Protein AF-A0A9D8NJ03-F1 (afdb_monomer)

Radius of gyration: 24.75 Å; Cα contacts (8 Å, |Δi|>4): 66; chains: 1; bounding box: 62×40×81 Å

Foldseek 3Di:
DDPPPDPPPVVNVLVVQLVVQLQVQLVVQLQLVQFDQDPVGTDRHDDPVSNVSSNVRSVLSNVVSVVVVVLVVPPPDDDPVSVVVCCVVVVVSVVVVVCCVVVSVVVPDDPPCVVVVVVVVVVVVVVVVVVVVVVVVVVVVVVVVVVDPPPPDDPPPPPPDD

pLDDT: mean 73.71, std 10.53, range [41.56, 91.5]

Mean predicted aligned error: 13.21 Å

Nearest PDB structures (foldseek):
  8x5f-assembly1_A  TM=3.398E-01  e=4.169E+00  Homo sapiens

Secondary structure (DSSP, 8-state):
---------HHHHHHHHHHHHHHHHHHHHHHHHHEEEETTEEEE---HHHHHHHHHHHHHHHHHHHHHHHHHHTTTS--THHHHHHHHHHHHHHHHHHHHHHHHHHHH--TTHHHHHHHHHHHHHHHHHHHHHHHHHHHHHHHHHHH------PPP------

Sequence (162 aa):
MKQPIEPVSARVFIRFATGATMLGFGVFALVVEAIQQTPTGAAFNWTRKSLAAFLAGAALGWAYWLVIGRMVASDAGDEPSRRRRFLTLSLPLVAVALGVYLVFPFKLTAGEKLRDIIVGLILATLALGVVGFAMWRVIKFLNEDNENPNPPPSAPSTRDDP

Structure (mmCIF, N/CA/C/O backbone):
data_AF-A0A9D8NJ03-F1
#
_entry.id   AF-A0A9D8NJ03-F1
#
loop_
_atom_site.group_PDB
_atom_site.id
_atom_site.type_symbol
_atom_site.label_atom_id
_atom_site.label_alt_id
_atom_site.label_comp_id
_atom_site.label_asym_id
_atom_site.label_entity_id
_atom_site.label_seq_id
_atom_site.pdbx_PDB_ins_code
_atom_site.Cartn_x
_atom_site.Cartn_y
_atom_site.Cartn_z
_atom_site.occupancy
_atom_site.B_iso_or_equiv
_atom_site.auth_seq_id
_atom_site.auth_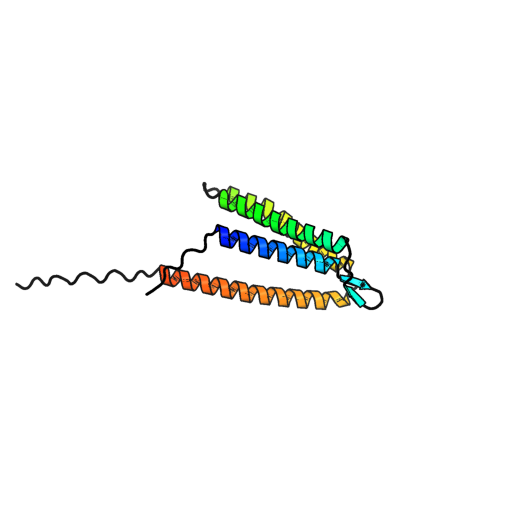comp_id
_atom_site.auth_asym_id
_atom_site.auth_atom_id
_atom_site.pdbx_PDB_model_num
ATOM 1 N N . MET A 1 1 ? 3.002 -17.877 -36.170 1.00 45.16 1 MET A N 1
ATOM 2 C CA . MET A 1 1 ? 2.840 -16.407 -36.178 1.00 45.16 1 MET A CA 1
ATOM 3 C C . MET A 1 1 ? 2.825 -15.921 -34.735 1.00 45.16 1 MET A C 1
ATOM 5 O O . MET A 1 1 ? 1.816 -16.073 -34.063 1.00 45.16 1 MET A O 1
ATOM 9 N N . LYS A 1 2 ? 3.971 -15.451 -34.226 1.00 41.56 2 LYS A N 1
ATOM 10 C CA . LYS A 1 2 ? 4.101 -14.856 -32.885 1.00 41.56 2 LYS A CA 1
ATOM 11 C C . LYS A 1 2 ? 3.577 -13.425 -33.019 1.00 41.56 2 LYS A C 1
ATOM 13 O O . LYS A 1 2 ? 4.190 -12.639 -33.736 1.00 41.56 2 LYS A O 1
ATOM 18 N N . GLN A 1 3 ? 2.410 -13.115 -32.455 1.00 45.12 3 GLN A N 1
ATOM 19 C CA . GLN A 1 3 ? 1.963 -11.724 -32.429 1.00 45.12 3 GLN A CA 1
ATOM 20 C C . GLN A 1 3 ? 2.953 -10.933 -31.563 1.00 45.12 3 GLN A C 1
ATOM 22 O O . GLN A 1 3 ? 3.276 -11.399 -30.466 1.00 45.12 3 GLN A O 1
ATOM 27 N N . PRO A 1 4 ? 3.486 -9.796 -32.044 1.00 49.50 4 PRO A N 1
ATOM 28 C CA . PRO A 1 4 ? 4.289 -8.926 -31.206 1.00 49.50 4 PRO A CA 1
ATOM 29 C C . PRO A 1 4 ? 3.387 -8.464 -30.064 1.00 49.50 4 PRO A C 1
ATOM 31 O O . PRO A 1 4 ? 2.365 -7.822 -30.294 1.00 49.50 4 PRO A O 1
ATOM 34 N N . ILE A 1 5 ? 3.724 -8.863 -28.839 1.00 59.56 5 ILE A N 1
ATOM 35 C CA . ILE A 1 5 ? 3.075 -8.341 -27.642 1.00 59.56 5 ILE A CA 1
ATOM 36 C C . ILE A 1 5 ? 3.436 -6.858 -27.630 1.00 59.56 5 ILE A C 1
ATOM 38 O O . ILE A 1 5 ? 4.571 -6.503 -27.314 1.00 59.56 5 ILE A O 1
ATOM 42 N N . GLU A 1 6 ? 2.509 -6.000 -28.063 1.00 56.62 6 GLU A N 1
ATOM 43 C CA . GLU A 1 6 ? 2.657 -4.559 -27.894 1.00 56.62 6 GLU A CA 1
ATOM 44 C C . GLU A 1 6 ? 2.946 -4.325 -26.408 1.00 56.62 6 GLU A C 1
ATOM 46 O O . GLU A 1 6 ? 2.177 -4.807 -25.565 1.00 56.62 6 GLU A O 1
ATOM 51 N N . PRO A 1 7 ? 4.054 -3.653 -26.047 1.00 64.88 7 PRO A N 1
ATOM 52 C CA . PRO A 1 7 ? 4.303 -3.339 -24.655 1.00 64.88 7 PRO A CA 1
ATOM 53 C C . PRO A 1 7 ? 3.106 -2.518 -24.193 1.00 64.88 7 PRO A C 1
ATOM 55 O O . PRO A 1 7 ? 2.895 -1.408 -24.689 1.00 64.88 7 PRO A O 1
ATOM 58 N N . VAL A 1 8 ? 2.292 -3.077 -23.287 1.00 64.25 8 VAL A N 1
ATOM 59 C CA . VAL A 1 8 ? 1.201 -2.335 -22.653 1.00 64.25 8 VAL A CA 1
ATOM 60 C C . VAL A 1 8 ? 1.811 -1.020 -22.214 1.00 64.25 8 VAL A C 1
ATOM 62 O O . VAL A 1 8 ? 2.738 -1.010 -21.402 1.00 64.25 8 VAL A O 1
ATOM 65 N N . SER A 1 9 ? 1.350 0.074 -22.827 1.00 75.50 9 SER A N 1
ATOM 66 C CA . SER A 1 9 ? 1.926 1.396 -22.612 1.00 75.50 9 SER A CA 1
ATOM 67 C C . SER A 1 9 ? 2.075 1.598 -21.111 1.00 75.50 9 SER A C 1
ATOM 69 O O . SER A 1 9 ? 1.096 1.467 -20.374 1.00 75.50 9 SER A O 1
ATOM 71 N N . ALA A 1 10 ? 3.294 1.882 -20.640 1.00 72.31 10 ALA A N 1
ATOM 72 C CA . ALA A 1 10 ? 3.590 2.006 -19.211 1.00 72.31 10 ALA A CA 1
ATOM 73 C C . ALA A 1 10 ? 2.602 2.953 -18.500 1.00 72.31 10 ALA A C 1
ATOM 75 O O . ALA A 1 10 ? 2.267 2.773 -17.333 1.00 72.31 10 ALA A O 1
ATOM 76 N N . ARG A 1 11 ? 2.044 3.922 -19.239 1.00 74.75 11 ARG A N 1
ATOM 77 C CA . ARG A 1 11 ? 0.992 4.830 -18.767 1.00 74.75 11 ARG A CA 1
ATOM 78 C C . ARG A 1 11 ? -0.333 4.123 -18.473 1.00 74.75 11 ARG A C 1
ATOM 80 O O . ARG A 1 11 ? -0.994 4.486 -17.507 1.00 74.75 11 ARG A O 1
ATOM 87 N N . VAL A 1 12 ? -0.740 3.154 -19.291 1.00 80.12 12 VAL A N 1
ATOM 88 C CA . VAL A 1 12 ? -1.958 2.350 -19.086 1.00 80.12 12 VAL A CA 1
ATOM 89 C C . VAL A 1 12 ? -1.804 1.486 -17.840 1.00 80.12 12 VAL A C 1
ATOM 91 O O . VAL A 1 12 ? -2.686 1.507 -16.983 1.00 80.12 12 VAL A O 1
A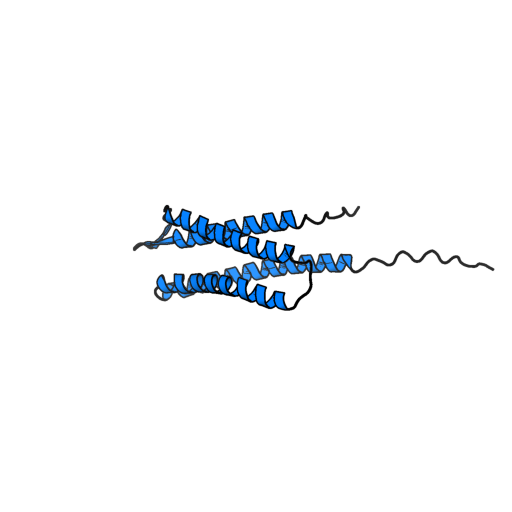TOM 94 N N . PHE A 1 13 ? -0.656 0.818 -17.688 1.00 79.88 13 PHE A N 1
ATOM 95 C CA . PHE A 1 13 ? -0.354 0.041 -16.486 1.00 79.88 13 PHE A CA 1
ATOM 96 C C . PHE A 1 13 ? -0.367 0.915 -15.226 1.00 79.88 13 PHE A C 1
ATOM 98 O O . PHE A 1 13 ? -1.069 0.597 -14.271 1.00 79.88 13 PHE A O 1
ATOM 105 N N . ILE A 1 14 ? 0.327 2.060 -15.243 1.00 80.88 14 ILE A N 1
ATOM 106 C CA . ILE A 1 14 ? 0.365 2.986 -14.101 1.00 80.88 14 ILE A CA 1
ATOM 107 C C . ILE A 1 14 ? -1.036 3.497 -13.760 1.00 80.88 14 ILE A C 1
ATOM 109 O O . ILE A 1 14 ? -1.388 3.538 -12.586 1.00 80.88 14 ILE A O 1
ATOM 113 N N . ARG A 1 15 ? -1.864 3.856 -14.749 1.00 81.19 15 ARG A N 1
ATOM 114 C CA . ARG A 1 15 ? -3.249 4.296 -14.504 1.00 81.19 15 ARG A CA 1
ATOM 115 C C . ARG A 1 15 ? -4.091 3.200 -13.864 1.00 81.19 15 ARG A C 1
ATOM 117 O O . ARG A 1 15 ? -4.807 3.478 -12.906 1.00 81.19 15 ARG A O 1
ATOM 124 N N . PHE A 1 16 ? -3.984 1.973 -14.367 1.00 82.75 16 PHE A N 1
ATOM 125 C CA . PHE A 1 16 ? -4.724 0.840 -13.824 1.00 82.75 16 PHE A CA 1
ATOM 126 C C . PHE A 1 16 ? -4.275 0.514 -12.396 1.00 82.75 16 PHE A C 1
ATOM 128 O O . PHE A 1 16 ? -5.102 0.415 -11.493 1.00 82.75 16 PHE A O 1
ATOM 135 N N . ALA A 1 17 ? -2.963 0.446 -12.170 1.00 81.06 17 ALA A N 1
ATOM 136 C CA . ALA A 1 17 ? -2.381 0.208 -10.857 1.00 81.06 17 ALA A CA 1
ATOM 137 C C . ALA A 1 17 ? -2.734 1.331 -9.867 1.00 81.06 17 ALA A C 1
ATOM 139 O O . ALA A 1 17 ? -3.085 1.051 -8.721 1.00 81.06 17 ALA A O 1
ATOM 140 N N . THR A 1 18 ? -2.735 2.589 -10.320 1.00 84.50 18 THR A N 1
ATOM 141 C CA . THR A 1 18 ? -3.161 3.747 -9.523 1.00 84.50 18 THR A CA 1
ATOM 142 C C . THR A 1 18 ? -4.625 3.622 -9.124 1.00 84.50 18 THR A C 1
ATOM 144 O O . THR A 1 18 ? -4.937 3.708 -7.939 1.00 84.50 18 THR A O 1
ATOM 147 N N . GLY A 1 19 ? -5.514 3.350 -10.085 1.00 84.69 19 GLY A N 1
ATOM 148 C CA . GLY A 1 19 ? -6.942 3.169 -9.827 1.00 84.69 19 GLY A CA 1
ATOM 149 C C . GLY A 1 19 ? -7.217 2.027 -8.849 1.00 84.69 19 GLY A C 1
ATOM 150 O O . GLY A 1 19 ? -7.916 2.223 -7.858 1.00 84.69 19 GLY A O 1
ATOM 151 N N . ALA A 1 20 ? -6.602 0.862 -9.071 1.00 83.94 20 ALA A N 1
ATOM 152 C CA . ALA A 1 20 ? -6.731 -0.292 -8.184 1.00 83.94 20 ALA A CA 1
ATOM 153 C C . ALA A 1 20 ? -6.215 0.005 -6.767 1.00 83.94 20 ALA A C 1
ATOM 155 O O . ALA A 1 20 ? -6.856 -0.363 -5.786 1.00 83.94 20 ALA A O 1
ATOM 156 N N . THR A 1 21 ? -5.094 0.725 -6.647 1.00 82.75 21 THR A N 1
ATOM 157 C CA . THR A 1 21 ? -4.516 1.099 -5.348 1.00 82.75 21 THR A CA 1
ATOM 158 C C . THR A 1 21 ? -5.411 2.092 -4.610 1.00 82.75 21 THR A C 1
ATOM 160 O O . THR A 1 21 ? -5.709 1.883 -3.439 1.00 82.75 21 THR A O 1
ATOM 163 N N . MET A 1 22 ? -5.888 3.146 -5.280 1.00 85.69 22 MET A N 1
ATOM 164 C CA . MET A 1 22 ? -6.829 4.105 -4.687 1.00 85.69 22 MET A CA 1
ATOM 165 C C . MET A 1 22 ? -8.083 3.409 -4.170 1.00 85.69 22 MET A C 1
ATOM 167 O O . MET A 1 22 ? -8.524 3.678 -3.055 1.00 85.69 22 MET A O 1
ATOM 171 N N . LEU A 1 23 ? -8.642 2.505 -4.974 1.00 86.12 23 LEU A N 1
ATOM 172 C CA . LEU A 1 23 ? -9.854 1.779 -4.625 1.00 86.12 23 LEU A CA 1
ATOM 173 C C . LEU A 1 23 ? -9.592 0.821 -3.457 1.00 86.12 23 LEU A C 1
ATOM 175 O O . LEU A 1 23 ? -10.369 0.806 -2.508 1.00 86.12 23 LEU A O 1
ATOM 179 N N . GLY A 1 24 ? -8.461 0.110 -3.463 1.00 83.31 24 GLY A N 1
ATOM 180 C CA . GLY A 1 24 ? -8.038 -0.756 -2.362 1.00 83.31 24 GLY A CA 1
ATOM 181 C C . GLY A 1 24 ? -7.871 -0.001 -1.041 1.00 83.31 24 GLY A C 1
ATOM 182 O O . GLY A 1 24 ? -8.468 -0.386 -0.037 1.00 83.31 24 GLY A O 1
ATOM 183 N N . PHE A 1 25 ? -7.127 1.110 -1.039 1.00 81.44 25 PHE A N 1
ATOM 184 C CA . PHE A 1 25 ? -6.950 1.940 0.159 1.00 81.44 25 PHE A CA 1
ATOM 185 C C . PHE A 1 25 ? -8.256 2.597 0.616 1.00 81.44 25 PHE A C 1
ATOM 187 O O . PHE A 1 25 ? -8.513 2.671 1.817 1.00 81.44 25 PHE A O 1
ATOM 194 N N . GLY A 1 26 ? -9.090 3.054 -0.321 1.00 83.75 26 GLY A N 1
ATOM 195 C CA . GLY A 1 26 ? -10.394 3.630 -0.014 1.00 83.75 26 GLY A CA 1
ATOM 196 C C . GLY A 1 26 ? -11.320 2.614 0.648 1.00 83.75 26 GLY A C 1
ATOM 197 O O . GLY A 1 26 ? -11.846 2.875 1.727 1.00 83.75 26 GLY A O 1
ATOM 198 N N . VAL A 1 27 ? -11.489 1.433 0.044 1.00 83.06 27 VAL A N 1
ATOM 199 C CA . VAL A 1 27 ? -12.326 0.358 0.604 1.00 83.06 27 VAL A CA 1
ATOM 200 C C . VAL A 1 27 ? -11.790 -0.094 1.958 1.00 83.06 27 VAL A C 1
ATOM 202 O O . VAL A 1 27 ? -12.572 -0.263 2.887 1.00 83.06 27 VAL A O 1
ATOM 205 N N . PHE A 1 28 ? -10.473 -0.230 2.109 1.00 82.38 28 PHE A N 1
ATOM 206 C CA . PHE A 1 28 ? -9.872 -0.582 3.391 1.00 82.38 28 PHE A CA 1
ATOM 207 C C . PHE A 1 28 ? -10.201 0.445 4.484 1.00 82.38 28 PHE A C 1
ATOM 209 O O . PHE A 1 28 ? -10.718 0.075 5.536 1.00 82.38 28 PHE A O 1
ATOM 216 N N . ALA A 1 29 ? -9.972 1.736 4.223 1.00 79.81 29 ALA A N 1
ATOM 217 C CA . ALA A 1 29 ? -10.282 2.804 5.174 1.00 79.81 29 ALA A CA 1
ATOM 218 C C . ALA A 1 29 ? -11.782 2.874 5.499 1.00 79.81 29 ALA A C 1
ATOM 220 O O . ALA A 1 29 ? -12.161 3.092 6.650 1.00 79.81 29 ALA A O 1
ATOM 221 N N . LEU A 1 30 ? -12.635 2.633 4.500 1.00 83.06 30 LEU A N 1
ATOM 222 C CA . LEU A 1 30 ? -14.077 2.533 4.686 1.00 83.06 30 LEU A CA 1
ATOM 223 C C . LEU A 1 30 ? -14.429 1.406 5.649 1.00 83.06 30 LEU A C 1
ATOM 225 O O . LEU A 1 30 ? -15.179 1.634 6.591 1.00 83.06 30 LEU A O 1
ATOM 229 N N . VAL A 1 31 ? -13.911 0.200 5.406 1.00 79.75 31 VAL A N 1
ATOM 230 C CA . VAL A 1 31 ? -14.211 -0.990 6.212 1.00 79.75 31 VAL A CA 1
ATOM 231 C C . VAL A 1 31 ? -13.753 -0.790 7.652 1.00 79.75 31 VAL A C 1
ATOM 233 O O . VAL A 1 31 ? -14.509 -1.094 8.570 1.00 79.75 31 VAL A O 1
ATOM 236 N N . VAL A 1 32 ? -12.564 -0.220 7.857 1.00 79.94 32 VAL A N 1
ATOM 237 C CA . VAL A 1 32 ? -12.038 0.078 9.197 1.00 79.94 32 VAL A CA 1
ATOM 238 C C . VAL A 1 32 ? -12.954 1.034 9.966 1.00 79.94 32 VAL A C 1
ATOM 240 O O . VAL A 1 32 ? -13.230 0.790 11.136 1.00 79.94 32 VAL A O 1
ATOM 243 N N . GLU A 1 33 ? -13.460 2.087 9.322 1.00 80.88 33 GLU A N 1
ATOM 244 C CA . GLU A 1 33 ? -14.349 3.064 9.968 1.00 80.88 33 GLU A CA 1
ATOM 245 C C . GLU A 1 33 ? -15.794 2.554 10.117 1.00 80.88 33 GLU A C 1
ATOM 247 O O . GLU A 1 33 ? -16.510 2.914 11.053 1.00 80.88 33 GLU A O 1
ATOM 252 N N . ALA A 1 34 ? -16.261 1.738 9.171 1.00 80.94 34 ALA A N 1
ATOM 253 C CA . ALA A 1 34 ? -17.621 1.211 9.160 1.00 80.94 34 ALA A CA 1
ATOM 254 C C . ALA A 1 34 ? -17.823 0.075 10.172 1.00 80.94 34 ALA A C 1
ATOM 256 O O . ALA A 1 34 ? -18.952 -0.140 10.620 1.00 80.94 34 ALA A O 1
ATOM 257 N N . ILE A 1 35 ? -16.756 -0.637 10.550 1.00 80.94 35 ILE A N 1
ATOM 258 C CA . ILE A 1 35 ? -16.795 -1.633 11.622 1.00 80.94 35 ILE A CA 1
ATOM 259 C C . ILE A 1 35 ? -16.769 -0.904 12.966 1.00 80.94 35 ILE A C 1
ATOM 261 O O . ILE A 1 35 ? -15.720 -0.503 13.466 1.00 80.94 35 ILE A O 1
ATOM 265 N N . GLN A 1 36 ? -17.942 -0.768 13.581 1.00 77.88 36 GLN A N 1
ATOM 266 C CA . GLN A 1 36 ? -18.069 -0.250 14.940 1.00 77.88 36 GLN A CA 1
ATOM 267 C C . GLN A 1 36 ? -18.387 -1.390 15.905 1.00 77.88 36 GLN A C 1
ATOM 269 O O . GLN A 1 36 ? -19.173 -2.295 15.607 1.00 77.88 36 GLN A O 1
ATOM 274 N N . GLN A 1 37 ? -17.758 -1.356 17.080 1.00 68.50 37 GLN A N 1
ATOM 275 C CA . GLN A 1 37 ? -18.074 -2.299 18.145 1.00 68.50 37 GLN A CA 1
ATOM 276 C C . GLN A 1 37 ? -19.359 -1.858 18.840 1.00 68.50 37 GLN A C 1
ATOM 278 O O . GLN A 1 37 ? -19.438 -0.764 19.395 1.00 68.50 37 GLN A O 1
ATOM 283 N N . THR A 1 38 ? -20.365 -2.722 18.802 1.00 75.69 38 THR A N 1
ATOM 284 C CA . THR A 1 38 ? -21.613 -2.577 19.553 1.00 75.69 38 THR A CA 1
ATOM 285 C C . THR A 1 38 ? -21.638 -3.590 20.703 1.00 75.69 38 THR A C 1
ATOM 287 O O . T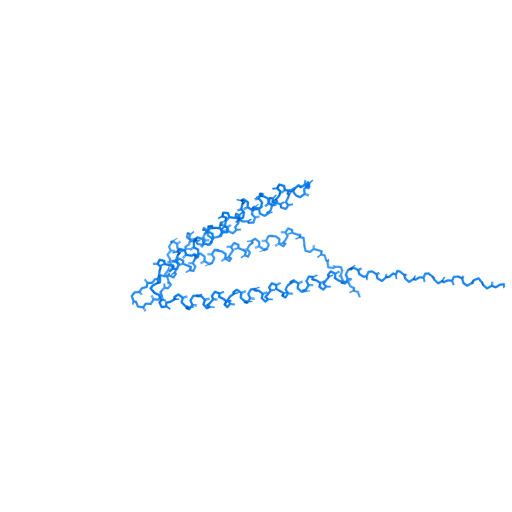HR A 1 38 ? -20.939 -4.604 20.627 1.00 75.69 38 THR A O 1
ATOM 290 N N . PRO A 1 39 ? -22.443 -3.371 21.760 1.00 75.12 39 PRO A N 1
ATOM 291 C CA . PRO A 1 39 ? -22.558 -4.309 22.883 1.00 75.12 39 PRO A CA 1
ATOM 292 C C . PRO A 1 39 ? -22.942 -5.739 22.467 1.00 75.12 39 PRO A C 1
ATOM 294 O O . PRO A 1 39 ? -22.626 -6.693 23.167 1.00 75.12 39 PRO A O 1
ATOM 297 N N . THR A 1 40 ? -23.597 -5.891 21.313 1.00 77.56 40 THR A N 1
ATOM 298 C CA . THR A 1 40 ? -24.051 -7.170 20.750 1.00 77.56 40 THR A CA 1
ATOM 299 C C . THR A 1 40 ? -23.109 -7.754 19.689 1.00 77.56 40 THR A C 1
ATOM 301 O O . THR A 1 40 ? -23.400 -8.818 19.153 1.00 77.56 40 THR A O 1
ATOM 304 N N . GLY A 1 41 ? -21.995 -7.088 19.352 1.00 77.38 41 GLY A N 1
ATOM 305 C CA . GLY A 1 41 ? -21.038 -7.558 18.340 1.00 77.38 41 GLY A CA 1
ATOM 306 C C . GLY A 1 41 ? -20.500 -6.461 17.417 1.00 77.38 41 GLY A C 1
ATOM 307 O O . GLY A 1 41 ? -20.662 -5.269 17.667 1.00 77.38 41 GLY A O 1
ATOM 308 N N . ALA A 1 42 ? -19.829 -6.852 16.331 1.00 72.81 42 ALA A N 1
ATOM 309 C CA . ALA A 1 42 ? -19.416 -5.911 15.290 1.00 72.81 42 ALA A CA 1
ATOM 310 C C . ALA A 1 42 ? -20.605 -5.633 14.362 1.00 72.81 42 ALA A C 1
ATOM 312 O O . ALA A 1 42 ? -21.127 -6.560 13.745 1.00 72.81 42 ALA A O 1
ATOM 313 N N . ALA A 1 43 ? -21.030 -4.374 14.266 1.00 79.44 43 ALA A N 1
ATOM 314 C CA . ALA A 1 43 ? -22.077 -3.959 13.340 1.00 79.44 43 ALA A CA 1
ATOM 315 C C . ALA A 1 43 ? -21.476 -3.047 12.270 1.00 79.44 43 ALA A C 1
ATOM 317 O O . ALA A 1 43 ? -20.673 -2.161 12.570 1.00 79.44 43 ALA A O 1
ATOM 318 N N . PHE A 1 44 ? -21.871 -3.272 11.019 1.00 80.25 44 PHE A N 1
ATOM 319 C CA . PHE A 1 44 ? -21.465 -2.423 9.910 1.00 80.25 44 PHE A CA 1
ATOM 320 C C . PHE A 1 44 ? -22.407 -1.225 9.842 1.00 80.25 44 PHE A C 1
ATOM 322 O O . PHE A 1 44 ? -23.581 -1.377 9.504 1.00 80.25 44 PHE A O 1
ATOM 329 N N . ASN A 1 45 ? -21.913 -0.042 10.201 1.00 82.75 45 ASN A N 1
ATOM 330 C CA . ASN A 1 45 ? -22.735 1.160 10.244 1.00 82.75 45 ASN A CA 1
ATOM 331 C C . ASN A 1 45 ? -22.246 2.168 9.206 1.00 82.75 45 ASN A C 1
ATOM 333 O O . ASN A 1 45 ? -21.200 2.801 9.365 1.00 82.75 45 ASN A O 1
ATOM 337 N N . TRP A 1 46 ? -23.003 2.302 8.116 1.00 81.81 46 TRP A N 1
ATOM 338 C CA . TRP A 1 46 ? -22.652 3.221 7.043 1.00 81.81 46 TRP A CA 1
ATOM 339 C C . TRP A 1 46 ? -22.943 4.655 7.472 1.00 81.81 46 TRP A C 1
ATOM 341 O O . TRP A 1 46 ? -24.082 5.120 7.456 1.00 81.81 46 TRP A O 1
ATOM 351 N N . THR A 1 47 ? -21.899 5.379 7.858 1.00 87.69 47 THR A N 1
ATOM 352 C CA . THR A 1 47 ? -22.019 6.775 8.280 1.00 87.69 47 THR A CA 1
ATOM 353 C C . THR A 1 47 ? -21.336 7.705 7.284 1.00 87.69 47 THR A C 1
ATOM 355 O O . THR A 1 47 ? -20.491 7.301 6.486 1.00 87.69 47 THR A O 1
ATOM 358 N N . ARG A 1 48 ? -21.658 9.006 7.350 1.00 88.75 48 ARG A N 1
ATOM 359 C CA . ARG A 1 48 ? -20.947 10.037 6.566 1.00 88.75 48 ARG A CA 1
ATOM 360 C C . ARG A 1 48 ? -19.434 10.031 6.842 1.00 88.75 48 ARG A C 1
ATOM 362 O O . ARG A 1 48 ? -18.658 10.417 5.974 1.00 88.75 48 ARG A O 1
ATOM 369 N N . LYS A 1 49 ? -19.020 9.550 8.021 1.00 78.69 49 LYS A N 1
ATOM 370 C CA . LYS A 1 49 ? -17.613 9.356 8.393 1.00 78.69 49 LYS A CA 1
ATOM 371 C C . LYS A 1 49 ? -16.948 8.239 7.589 1.00 78.69 49 LYS A C 1
ATOM 373 O O . LYS A 1 49 ? -15.846 8.451 7.106 1.00 78.69 49 LYS A O 1
ATOM 378 N N . SER A 1 50 ? -17.635 7.121 7.345 1.00 81.81 50 SER A N 1
ATOM 379 C CA . SER A 1 50 ? -17.133 6.024 6.501 1.00 81.81 50 SER A CA 1
ATOM 380 C C . SER A 1 50 ? -16.858 6.489 5.067 1.00 81.81 50 SER A C 1
ATOM 382 O O . SER A 1 50 ? -15.851 6.110 4.471 1.00 81.81 50 SER A O 1
ATOM 384 N N . LEU A 1 51 ? -17.705 7.378 4.531 1.00 88.00 51 LEU A N 1
ATOM 385 C CA . LEU A 1 51 ? -17.470 8.003 3.226 1.00 88.00 51 LEU A CA 1
ATOM 386 C C . LEU A 1 51 ? -16.259 8.950 3.249 1.00 88.00 51 LEU A C 1
ATOM 388 O O . LEU A 1 51 ? -15.448 8.933 2.326 1.00 88.00 51 LEU A O 1
ATOM 392 N N . ALA A 1 52 ? -16.098 9.750 4.306 1.00 85.31 52 ALA A N 1
ATOM 393 C CA . ALA A 1 52 ? -14.914 10.594 4.467 1.00 85.31 52 ALA A CA 1
ATOM 394 C C . ALA A 1 52 ? -13.626 9.757 4.603 1.00 85.31 52 ALA A C 1
ATOM 396 O O . ALA A 1 52 ? -12.613 10.094 3.993 1.00 85.31 52 ALA A O 1
ATOM 397 N N . ALA A 1 53 ? -13.678 8.638 5.331 1.00 80.12 53 ALA A N 1
ATOM 398 C CA . ALA A 1 53 ? -12.572 7.694 5.473 1.00 80.12 53 ALA A CA 1
ATOM 399 C C . ALA A 1 53 ? -12.206 7.040 4.133 1.00 80.12 53 ALA A C 1
ATOM 401 O O . ALA A 1 53 ? -11.029 6.982 3.784 1.00 80.12 53 ALA A O 1
ATOM 402 N N . PHE A 1 54 ? -13.202 6.637 3.338 1.00 85.81 54 PHE A N 1
ATOM 403 C CA . PHE A 1 54 ? -12.990 6.147 1.975 1.00 85.81 54 PHE A CA 1
ATOM 404 C C . PHE A 1 54 ? -12.242 7.159 1.110 1.00 85.81 54 PHE A C 1
ATOM 406 O O . PHE A 1 54 ? -11.237 6.825 0.483 1.00 85.81 54 PHE A O 1
ATOM 413 N N . LEU A 1 55 ? -12.711 8.410 1.096 1.00 89.06 55 LEU A N 1
ATOM 414 C CA . LEU A 1 55 ? -12.086 9.474 0.313 1.00 89.06 55 LEU A CA 1
ATOM 415 C C . LEU A 1 55 ? -10.665 9.770 0.802 1.00 89.06 55 LEU A C 1
ATOM 417 O O . LEU A 1 55 ? -9.775 9.964 -0.022 1.00 89.06 55 LEU A O 1
ATOM 421 N N . ALA A 1 56 ? -10.429 9.746 2.116 1.00 82.81 56 ALA A N 1
ATOM 422 C CA . ALA A 1 56 ? -9.097 9.911 2.688 1.00 82.81 56 ALA A CA 1
ATOM 423 C C . ALA A 1 56 ? -8.149 8.768 2.276 1.00 82.81 56 ALA A C 1
ATOM 425 O O . ALA A 1 56 ? -7.023 9.029 1.851 1.00 82.81 56 ALA A O 1
ATOM 426 N N . GLY A 1 57 ? -8.610 7.514 2.329 1.00 80.06 57 GLY A N 1
ATOM 427 C CA . GLY A 1 57 ? -7.850 6.349 1.867 1.00 80.06 57 GLY A CA 1
ATOM 428 C C . GLY A 1 57 ? -7.536 6.419 0.370 1.00 80.06 57 GLY A C 1
ATOM 429 O O . GLY A 1 57 ? -6.385 6.255 -0.037 1.00 80.06 57 GLY A O 1
ATOM 430 N N . ALA A 1 58 ? -8.528 6.754 -0.455 1.00 80.50 58 ALA A N 1
ATOM 431 C CA . ALA A 1 58 ? -8.338 6.928 -1.891 1.00 80.50 58 ALA A CA 1
ATOM 432 C C . ALA A 1 58 ? -7.361 8.074 -2.212 1.00 80.50 58 ALA A C 1
ATOM 434 O O . ALA A 1 58 ? -6.494 7.918 -3.074 1.00 80.50 58 ALA A O 1
ATOM 435 N N . ALA A 1 59 ? -7.445 9.198 -1.493 1.00 83.31 59 ALA A N 1
ATOM 436 C CA . ALA A 1 59 ? -6.529 10.327 -1.642 1.00 83.31 59 ALA A CA 1
ATOM 437 C C . ALA A 1 59 ? -5.086 9.961 -1.259 1.00 83.31 59 ALA A C 1
ATOM 439 O O . ALA A 1 59 ? -4.153 10.374 -1.946 1.00 83.31 59 ALA A O 1
ATOM 440 N N . LEU A 1 60 ? -4.892 9.147 -0.216 1.00 81.69 60 LEU A N 1
ATOM 441 C CA . LEU A 1 60 ? -3.577 8.612 0.152 1.00 81.69 60 LEU A CA 1
ATOM 442 C C . LEU A 1 60 ? -3.009 7.702 -0.942 1.00 81.69 60 LEU A C 1
ATOM 444 O O . LEU A 1 60 ? -1.855 7.872 -1.340 1.00 81.69 60 LEU A O 1
ATOM 448 N N . GLY A 1 61 ? -3.824 6.785 -1.474 1.00 79.81 61 GLY A N 1
ATOM 449 C CA . GLY A 1 61 ? -3.431 5.930 -2.597 1.00 79.81 61 GLY A CA 1
ATOM 450 C C . GLY A 1 61 ? -3.051 6.741 -3.841 1.00 79.81 61 GLY A C 1
ATOM 451 O O . GLY A 1 61 ? -2.060 6.439 -4.505 1.00 79.81 61 GLY A O 1
ATOM 452 N N . TRP A 1 62 ? -3.780 7.821 -4.126 1.00 84.00 62 TRP A N 1
ATOM 453 C CA . TRP A 1 62 ? -3.454 8.745 -5.214 1.00 84.00 62 TRP A CA 1
ATOM 454 C C . TRP A 1 62 ? -2.154 9.509 -4.965 1.00 84.00 62 TRP A C 1
ATOM 456 O O . TRP A 1 62 ? -1.298 9.577 -5.846 1.00 84.00 62 TRP A O 1
ATOM 466 N N . ALA A 1 63 ? -1.978 10.062 -3.762 1.00 80.62 63 ALA A N 1
ATOM 467 C CA . ALA A 1 63 ? -0.773 10.790 -3.381 1.00 80.62 63 ALA A CA 1
ATOM 468 C C . ALA A 1 63 ? 0.477 9.904 -3.501 1.00 80.62 63 ALA A C 1
ATOM 470 O O . ALA A 1 63 ? 1.501 10.353 -4.014 1.00 80.62 63 ALA A O 1
ATOM 471 N N . TYR A 1 64 ? 0.373 8.632 -3.107 1.00 79.06 64 TYR A N 1
ATOM 472 C CA . TYR A 1 64 ? 1.432 7.640 -3.281 1.00 79.06 64 TYR A CA 1
ATOM 473 C C . TYR A 1 64 ? 1.849 7.490 -4.752 1.00 79.06 64 TYR A C 1
ATOM 475 O O . TYR A 1 64 ? 3.032 7.599 -5.082 1.00 79.06 64 TYR A O 1
ATOM 483 N N . TRP A 1 65 ? 0.883 7.330 -5.657 1.00 80.38 65 TRP A N 1
ATOM 484 C CA . TRP A 1 65 ? 1.163 7.211 -7.088 1.00 80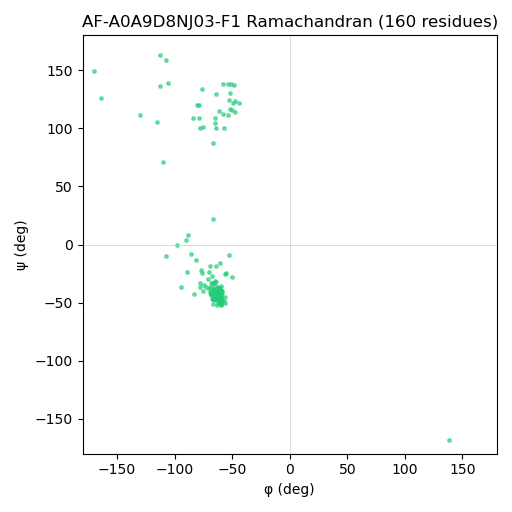.38 65 TRP A CA 1
ATOM 485 C C . TRP A 1 65 ? 1.634 8.516 -7.737 1.00 80.38 65 TRP A C 1
ATOM 487 O O . TRP A 1 65 ? 2.453 8.468 -8.651 1.00 80.38 65 TRP A O 1
ATOM 497 N N . LEU A 1 66 ? 1.211 9.682 -7.241 1.00 80.12 66 LEU A N 1
ATOM 498 C CA . LEU A 1 66 ? 1.776 10.979 -7.639 1.00 80.12 66 LEU A CA 1
ATOM 499 C C . LEU A 1 66 ? 3.270 11.075 -7.307 1.00 80.12 66 LEU A C 1
ATOM 501 O O . LEU A 1 66 ? 4.053 11.588 -8.110 1.00 80.12 66 LEU A O 1
ATOM 505 N N . VAL A 1 67 ? 3.672 10.575 -6.135 1.00 75.38 67 VAL A N 1
ATOM 506 C CA . VAL A 1 67 ? 5.080 10.535 -5.721 1.00 75.38 67 VAL A CA 1
ATOM 507 C C . VAL A 1 67 ? 5.869 9.577 -6.613 1.00 75.38 67 VAL A C 1
ATOM 509 O O . VAL A 1 67 ? 6.906 9.973 -7.145 1.00 75.38 67 VAL A O 1
ATOM 512 N N . ILE A 1 68 ? 5.355 8.367 -6.857 1.00 75.00 68 ILE A N 1
ATOM 513 C CA . ILE A 1 68 ? 5.986 7.400 -7.770 1.00 75.00 68 ILE A CA 1
ATOM 514 C C . ILE A 1 68 ? 6.098 7.971 -9.185 1.00 75.00 68 ILE A C 1
ATOM 516 O O . ILE A 1 68 ? 7.167 7.915 -9.787 1.00 75.00 68 ILE A O 1
ATOM 520 N N . GLY A 1 69 ? 5.028 8.565 -9.713 1.00 74.12 69 GLY A N 1
ATOM 521 C CA . GLY A 1 69 ? 5.007 9.140 -11.056 1.00 74.12 69 GLY A CA 1
ATOM 522 C C . GLY A 1 69 ? 6.041 10.251 -11.230 1.00 74.12 69 GLY A C 1
ATOM 523 O O . GLY A 1 69 ? 6.733 10.291 -12.243 1.00 74.12 69 GLY A O 1
ATOM 524 N N . ARG A 1 70 ? 6.220 11.107 -10.215 1.00 71.06 70 ARG A N 1
ATOM 525 C CA . ARG A 1 70 ? 7.290 12.118 -10.202 1.00 71.06 70 ARG A CA 1
ATOM 526 C C . ARG A 1 70 ? 8.684 11.496 -10.170 1.00 71.06 70 ARG A C 1
ATOM 528 O O . ARG A 1 70 ? 9.587 12.036 -10.800 1.00 71.06 70 ARG A O 1
ATOM 535 N N . MET A 1 71 ? 8.866 10.376 -9.474 1.00 64.31 71 MET A N 1
ATOM 536 C CA . MET A 1 71 ? 10.150 9.669 -9.424 1.00 64.31 71 MET A CA 1
ATOM 537 C C . MET A 1 71 ? 10.503 9.016 -10.762 1.00 64.31 71 MET A C 1
ATOM 539 O O . MET A 1 71 ? 11.649 9.122 -11.182 1.00 64.31 71 MET A O 1
ATOM 543 N N . VAL A 1 72 ? 9.530 8.397 -11.437 1.00 66.38 72 VAL A N 1
ATOM 544 C CA . VAL A 1 72 ? 9.716 7.775 -12.762 1.00 66.38 72 VAL A CA 1
ATOM 545 C C . VAL A 1 72 ? 9.917 8.835 -13.848 1.00 66.38 72 VAL A C 1
ATOM 547 O O . VAL A 1 72 ? 10.752 8.679 -14.725 1.00 66.38 72 VAL A O 1
ATOM 550 N N . ALA A 1 73 ? 9.206 9.964 -13.786 1.00 64.19 73 ALA A N 1
ATOM 551 C CA . ALA A 1 73 ? 9.402 11.061 -14.738 1.00 64.19 73 ALA A CA 1
ATOM 552 C C . ALA A 1 73 ? 10.754 11.784 -14.571 1.00 64.19 73 ALA A C 1
ATOM 554 O O . ALA A 1 73 ? 11.194 12.473 -15.487 1.00 64.19 73 ALA A O 1
ATOM 555 N N . SER A 1 74 ? 11.409 11.632 -13.416 1.00 58.97 74 SER A N 1
ATOM 556 C CA . SER A 1 74 ? 12.715 12.236 -13.127 1.00 58.97 74 SER A CA 1
ATOM 557 C C . SER A 1 74 ? 13.906 11.363 -13.567 1.00 58.97 74 SER A C 1
ATOM 559 O O . SER A 1 74 ? 15.039 11.716 -13.254 1.00 58.97 74 SER A O 1
ATOM 561 N N . ASP A 1 75 ? 13.685 10.257 -14.294 1.00 49.69 75 ASP A N 1
ATOM 562 C CA . ASP A 1 75 ? 14.707 9.297 -14.779 1.00 49.69 75 ASP A CA 1
ATOM 563 C C . ASP A 1 75 ? 15.695 9.854 -15.839 1.00 49.69 75 ASP A C 1
ATOM 565 O O . ASP A 1 75 ? 16.329 9.097 -16.566 1.00 49.69 75 ASP A O 1
ATOM 569 N N . ALA A 1 76 ? 15.883 11.173 -15.932 1.00 52.38 76 ALA A N 1
ATOM 570 C CA . ALA A 1 76 ? 16.818 11.781 -16.883 1.00 52.38 76 ALA A CA 1
ATOM 571 C C . ALA A 1 76 ? 18.255 11.976 -16.343 1.00 52.38 76 ALA A C 1
ATOM 573 O O . ALA A 1 76 ? 19.083 12.541 -17.052 1.00 52.38 76 ALA A O 1
ATOM 574 N N . GLY A 1 77 ? 18.590 11.534 -15.122 1.00 46.78 77 GLY A N 1
ATOM 575 C CA . GLY A 1 77 ? 19.955 11.685 -14.597 1.00 46.78 77 GLY A CA 1
ATOM 576 C C . GLY A 1 77 ? 20.276 10.813 -13.381 1.00 46.78 77 GLY A C 1
ATOM 577 O O . GLY A 1 77 ? 19.559 10.839 -12.381 1.00 46.78 77 GLY A O 1
ATOM 578 N N . ASP A 1 78 ? 21.363 10.047 -13.489 1.00 56.00 78 ASP A N 1
ATOM 579 C CA . ASP A 1 78 ? 22.005 9.259 -12.430 1.00 56.00 78 ASP A CA 1
ATOM 580 C C . ASP A 1 78 ? 22.303 10.101 -11.180 1.00 56.00 78 ASP A C 1
ATOM 582 O O . ASP A 1 78 ? 22.944 11.136 -11.310 1.00 56.00 78 ASP A O 1
ATOM 586 N N . GLU A 1 79 ? 21.931 9.642 -9.971 1.00 53.38 79 GLU A N 1
ATOM 587 C CA . GLU A 1 79 ? 22.676 9.988 -8.744 1.00 53.38 79 GLU A CA 1
ATOM 588 C C . GLU A 1 79 ? 22.275 9.182 -7.470 1.00 53.38 79 GLU A C 1
ATOM 590 O O . GLU A 1 79 ? 21.096 8.869 -7.249 1.00 53.38 79 GLU A O 1
ATOM 595 N N . PRO A 1 80 ? 23.225 8.946 -6.529 1.00 55.53 80 PRO A N 1
ATOM 596 C CA . PRO A 1 80 ? 23.003 8.307 -5.217 1.00 55.53 80 PRO A CA 1
ATOM 597 C C . PRO A 1 80 ? 22.014 9.050 -4.295 1.00 55.53 80 PRO A C 1
ATOM 599 O O . PRO A 1 80 ? 21.485 8.476 -3.334 1.00 55.53 80 PRO A O 1
ATOM 602 N N . SER A 1 81 ? 21.714 10.318 -4.591 1.00 57.19 81 SER A N 1
ATOM 603 C CA . SER A 1 81 ? 20.714 11.139 -3.895 1.00 57.19 81 SER A CA 1
ATOM 604 C C . SER A 1 81 ? 19.276 10.597 -4.045 1.00 57.19 81 SER A C 1
ATOM 606 O O . SER A 1 81 ? 18.411 10.867 -3.200 1.00 57.19 81 SER A O 1
ATOM 608 N N . ARG A 1 82 ? 19.037 9.731 -5.045 1.00 59.56 82 ARG A N 1
ATOM 609 C CA . ARG A 1 82 ? 17.768 9.039 -5.337 1.00 59.56 82 ARG A CA 1
ATOM 610 C C . ARG A 1 82 ? 17.311 8.103 -4.216 1.00 59.56 82 ARG A C 1
ATOM 612 O O . ARG A 1 82 ? 16.147 8.143 -3.817 1.00 59.56 82 ARG A O 1
ATOM 619 N N . ARG A 1 83 ? 18.224 7.299 -3.652 1.00 58.12 83 ARG A N 1
ATOM 620 C CA . ARG A 1 83 ? 17.902 6.326 -2.587 1.00 58.12 83 ARG A CA 1
ATOM 621 C C . ARG A 1 83 ? 17.537 7.034 -1.283 1.00 58.12 83 ARG A C 1
ATOM 623 O O . ARG A 1 83 ? 16.607 6.618 -0.597 1.00 58.12 83 ARG A O 1
ATOM 630 N N . ARG A 1 84 ? 18.215 8.152 -0.989 1.00 61.47 84 ARG A N 1
ATOM 631 C CA . ARG A 1 84 ? 17.905 9.012 0.160 1.00 61.47 84 ARG A CA 1
ATOM 632 C C . ARG A 1 84 ? 16.537 9.663 0.023 1.00 61.47 84 ARG A C 1
ATOM 634 O O . ARG A 1 84 ? 15.776 9.544 0.974 1.00 61.47 84 ARG A O 1
ATOM 641 N N . ARG A 1 85 ? 16.194 10.266 -1.127 1.00 63.59 85 ARG A N 1
ATOM 642 C CA . ARG A 1 85 ? 14.862 10.865 -1.374 1.00 63.59 85 ARG A CA 1
ATOM 643 C C . ARG A 1 85 ? 13.737 9.834 -1.357 1.00 63.59 85 ARG A C 1
ATOM 645 O O . ARG A 1 85 ? 12.684 10.102 -0.785 1.00 63.59 85 ARG A O 1
ATOM 652 N N . PHE A 1 86 ? 13.972 8.650 -1.927 1.00 61.50 86 PHE A N 1
ATOM 653 C CA . PHE A 1 86 ? 13.021 7.544 -1.855 1.00 61.50 86 PHE A CA 1
ATOM 654 C C . PHE A 1 86 ? 12.762 7.160 -0.402 1.00 61.50 86 PHE A C 1
ATOM 656 O O . PHE A 1 86 ? 11.611 7.161 0.016 1.00 61.50 86 PHE A O 1
ATOM 663 N N . LEU A 1 87 ? 13.811 6.935 0.396 1.00 63.97 87 LEU A N 1
ATOM 664 C CA . LEU A 1 87 ? 13.683 6.681 1.831 1.00 63.97 87 LEU A CA 1
ATOM 665 C C . LEU A 1 87 ? 13.016 7.850 2.564 1.00 63.97 87 LEU A C 1
ATOM 667 O O . LEU A 1 87 ? 12.107 7.612 3.337 1.00 63.97 87 LEU A O 1
ATOM 671 N N . THR A 1 88 ? 13.365 9.110 2.298 1.00 68.44 88 THR A N 1
ATOM 672 C CA . THR A 1 88 ? 12.766 10.243 3.036 1.00 68.44 88 THR A CA 1
ATOM 673 C C . THR A 1 88 ? 11.281 10.443 2.746 1.00 68.44 88 THR A C 1
ATOM 675 O O . THR A 1 88 ? 10.587 10.964 3.608 1.00 68.44 88 THR A O 1
ATOM 678 N N . LEU A 1 89 ? 10.784 10.041 1.571 1.00 65.12 89 LEU A N 1
ATOM 679 C CA . LEU A 1 89 ? 9.363 10.154 1.210 1.00 65.12 89 LEU A CA 1
ATOM 680 C C . LEU A 1 89 ? 8.562 8.877 1.496 1.00 65.12 89 LEU A C 1
ATOM 682 O O . LEU A 1 89 ? 7.413 8.960 1.920 1.00 65.12 89 LEU A O 1
ATOM 686 N N . SER A 1 90 ? 9.156 7.699 1.296 1.00 67.25 90 SER A N 1
ATOM 687 C CA . SER A 1 90 ? 8.497 6.416 1.570 1.00 67.25 90 SER A CA 1
ATOM 688 C C . SER A 1 90 ? 8.490 6.072 3.057 1.00 67.25 90 SER A C 1
ATOM 690 O O . SER A 1 90 ? 7.487 5.564 3.544 1.00 67.25 90 SER A O 1
ATOM 692 N N . LEU A 1 91 ? 9.549 6.403 3.803 1.00 69.69 91 LEU A N 1
ATOM 693 C CA . LEU A 1 91 ? 9.647 6.121 5.235 1.00 69.69 91 LEU A CA 1
ATOM 694 C C . LEU A 1 91 ? 8.540 6.787 6.062 1.00 69.69 91 LEU A C 1
ATOM 696 O O . LEU A 1 91 ? 7.938 6.069 6.851 1.00 69.69 91 LEU A O 1
ATOM 700 N N . PRO A 1 92 ? 8.201 8.085 5.908 1.00 71.44 92 PRO A N 1
ATOM 701 C CA . PRO A 1 92 ? 7.092 8.666 6.657 1.00 71.44 92 PRO A CA 1
ATOM 702 C C . PRO A 1 92 ? 5.752 8.067 6.234 1.00 71.44 92 PRO A C 1
ATOM 704 O O . PRO A 1 92 ? 4.892 7.882 7.082 1.00 71.44 92 PRO A O 1
ATOM 707 N N . LEU A 1 93 ? 5.571 7.697 4.963 1.00 68.94 93 LEU A N 1
ATOM 708 C CA . LEU A 1 93 ? 4.327 7.076 4.507 1.00 68.94 93 LEU A CA 1
ATOM 709 C C . LEU A 1 93 ? 4.151 5.667 5.092 1.00 68.94 93 LEU A C 1
ATOM 711 O O . LEU A 1 93 ? 3.077 5.324 5.577 1.00 68.94 93 LEU A O 1
ATOM 715 N N . VAL A 1 94 ? 5.229 4.882 5.109 1.00 72.44 94 VAL A N 1
ATOM 716 C CA . VAL A 1 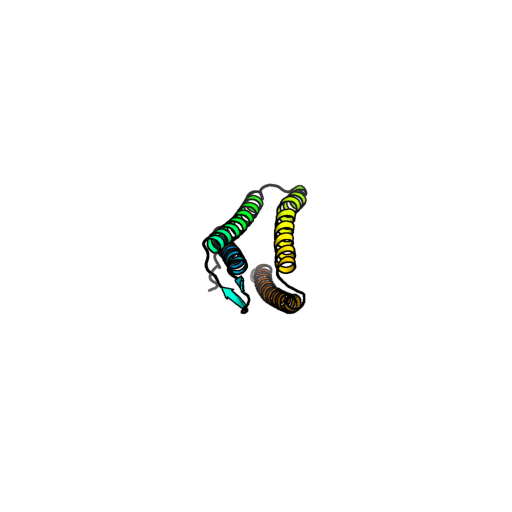94 ? 5.291 3.559 5.738 1.00 72.44 94 VAL A CA 1
ATOM 717 C C . VAL A 1 94 ? 5.154 3.679 7.254 1.00 72.44 94 VAL A C 1
ATOM 719 O O . VAL A 1 94 ? 4.423 2.900 7.848 1.00 72.44 94 VAL A O 1
ATOM 722 N N . ALA A 1 95 ? 5.779 4.676 7.881 1.00 70.06 95 ALA A N 1
ATOM 723 C CA . ALA A 1 95 ? 5.666 4.932 9.313 1.00 70.06 95 ALA A CA 1
ATOM 724 C C . ALA A 1 95 ? 4.260 5.396 9.713 1.00 70.06 95 ALA A C 1
ATOM 726 O O . ALA A 1 95 ? 3.768 4.978 10.754 1.00 70.06 95 ALA A O 1
ATOM 727 N N . VAL A 1 96 ? 3.586 6.206 8.891 1.00 73.12 96 VAL A N 1
ATOM 728 C CA . VAL A 1 96 ? 2.181 6.587 9.099 1.00 73.12 96 VAL A CA 1
ATOM 729 C C . VAL A 1 96 ? 1.272 5.381 8.890 1.00 73.12 96 VAL A C 1
ATOM 731 O O . VAL A 1 96 ? 0.397 5.147 9.715 1.00 73.12 96 VAL A O 1
ATOM 734 N N . ALA A 1 97 ? 1.499 4.576 7.849 1.00 70.50 97 ALA A N 1
ATOM 735 C CA . ALA A 1 97 ? 0.731 3.357 7.614 1.00 70.50 97 ALA A CA 1
ATOM 736 C C . ALA A 1 97 ? 0.890 2.356 8.768 1.00 70.50 97 ALA A C 1
ATOM 738 O O . ALA A 1 97 ? -0.109 1.895 9.308 1.00 70.50 97 ALA A O 1
ATOM 739 N N . LEU A 1 98 ? 2.124 2.081 9.204 1.00 68.81 98 LEU A N 1
ATOM 740 C CA . LEU A 1 98 ? 2.418 1.256 10.379 1.00 68.81 98 LEU A CA 1
ATOM 741 C C . LEU A 1 98 ? 1.851 1.875 11.652 1.00 68.81 98 LEU A C 1
ATOM 743 O O . LEU A 1 98 ? 1.260 1.164 12.447 1.00 68.81 98 LEU A O 1
ATOM 747 N N . GLY A 1 99 ? 1.983 3.185 11.846 1.00 69.69 99 GLY A N 1
ATOM 748 C CA . GLY A 1 99 ? 1.470 3.886 13.019 1.00 69.69 99 GLY A CA 1
ATOM 749 C C . GLY A 1 99 ? -0.046 3.773 13.127 1.00 69.69 99 GLY A C 1
ATOM 750 O O . GLY A 1 99 ? -0.555 3.361 14.161 1.00 69.69 99 GLY A O 1
ATOM 751 N N . VAL A 1 100 ? -0.775 4.052 12.046 1.00 68.62 100 VAL A N 1
ATOM 752 C CA . VAL A 1 100 ? -2.231 3.868 11.996 1.00 68.62 100 VAL A CA 1
ATOM 753 C C . VAL A 1 100 ? -2.580 2.393 12.192 1.00 68.62 100 VAL A C 1
ATOM 755 O O . VAL A 1 100 ? -3.422 2.073 13.024 1.00 68.62 100 VAL A O 1
ATOM 758 N N . TYR A 1 101 ? -1.893 1.483 11.502 1.00 67.06 101 TYR A N 1
ATOM 759 C CA . TYR A 1 101 ? -2.172 0.052 11.574 1.00 67.06 101 TYR A CA 1
ATOM 760 C C . TYR A 1 101 ? -1.866 -0.574 12.942 1.00 67.06 101 TYR A C 1
ATOM 762 O O . TYR A 1 101 ? -2.569 -1.488 13.347 1.00 67.06 101 TYR A O 1
ATOM 770 N N . LEU A 1 102 ? -0.852 -0.104 13.672 1.00 64.31 102 LEU A N 1
ATOM 771 C CA . LEU A 1 102 ? -0.527 -0.587 15.017 1.00 64.31 102 LEU A CA 1
ATOM 772 C C . LEU A 1 102 ? -1.382 0.091 16.088 1.00 64.31 102 LEU A C 1
ATOM 774 O O . LEU A 1 102 ? -1.865 -0.579 16.995 1.00 64.31 102 LEU A O 1
ATOM 778 N N . VAL A 1 103 ? -1.594 1.404 16.004 1.00 64.25 103 VAL A N 1
ATOM 779 C CA . VAL A 1 103 ? -2.279 2.161 17.064 1.00 64.25 103 VAL A CA 1
ATOM 780 C C . VAL A 1 103 ? -3.786 1.900 17.063 1.00 64.25 103 VAL A C 1
ATOM 782 O O . VAL A 1 103 ? -4.400 1.855 18.130 1.00 64.25 103 VAL A O 1
ATOM 785 N N . PHE A 1 104 ? -4.396 1.700 15.892 1.00 61.88 104 PHE A N 1
ATOM 786 C CA . PHE A 1 104 ? -5.843 1.516 15.777 1.00 61.88 104 PHE A CA 1
ATOM 787 C C . PHE A 1 104 ? -6.359 0.211 16.424 1.00 61.88 104 PHE A C 1
ATOM 789 O O . PHE A 1 104 ? -7.242 0.300 17.278 1.00 61.88 104 PHE A O 1
ATOM 796 N N . PRO A 1 105 ? -5.812 -0.991 16.141 1.00 59.31 105 PRO A N 1
ATOM 797 C CA . PRO A 1 105 ? -6.263 -2.225 16.788 1.00 59.31 105 PRO A CA 1
ATOM 798 C C . PRO A 1 105 ? -5.917 -2.271 18.282 1.00 59.31 105 PRO A C 1
ATOM 800 O O . PRO A 1 105 ? -6.720 -2.781 19.066 1.00 59.31 105 PRO A O 1
ATOM 803 N N . PHE A 1 106 ? -4.789 -1.679 18.703 1.00 59.06 106 PHE A N 1
ATOM 804 C CA . PHE A 1 106 ? -4.397 -1.623 20.119 1.00 59.06 106 PHE A CA 1
ATOM 805 C C . PHE A 1 106 ? -5.372 -0.817 20.983 1.00 59.06 106 PHE A C 1
ATOM 807 O O . PHE A 1 106 ? -5.573 -1.147 22.148 1.00 59.06 106 PHE A O 1
ATOM 814 N N . LYS A 1 107 ? -6.011 0.217 20.423 1.00 58.91 107 LYS A N 1
ATOM 815 C CA . LYS A 1 107 ? -7.054 0.971 21.132 1.00 58.91 107 LYS A CA 1
ATOM 816 C C . LYS A 1 107 ? -8.402 0.253 21.193 1.00 58.91 107 LYS A C 1
ATOM 818 O O . LYS A 1 107 ? -9.214 0.587 22.048 1.00 58.91 107 LYS A O 1
ATOM 823 N N . LEU A 1 108 ? -8.657 -0.685 20.283 1.00 54.91 108 LEU A N 1
ATOM 824 C CA . LEU A 1 108 ? -9.987 -1.249 20.044 1.00 54.91 108 LEU A CA 1
ATOM 825 C C . LEU A 1 108 ? -10.167 -2.684 20.546 1.00 54.91 108 LEU A C 1
ATOM 827 O O . LEU A 1 108 ? -11.295 -3.166 20.548 1.00 54.91 108 LEU A O 1
ATOM 831 N N . THR A 1 109 ? -9.120 -3.395 20.971 1.00 54.25 109 THR A N 1
ATOM 832 C CA . THR A 1 109 ? -9.261 -4.816 21.334 1.00 54.25 109 THR A CA 1
ATOM 833 C C . THR A 1 109 ? -8.655 -5.156 22.695 1.00 54.25 109 THR A C 1
ATOM 835 O O . THR A 1 109 ? -7.442 -5.175 22.872 1.00 54.25 109 THR A O 1
ATOM 838 N N . ALA A 1 110 ? -9.526 -5.475 23.662 1.00 58.47 110 ALA A N 1
ATOM 839 C CA . ALA A 1 110 ? -9.167 -6.285 24.825 1.00 58.47 110 ALA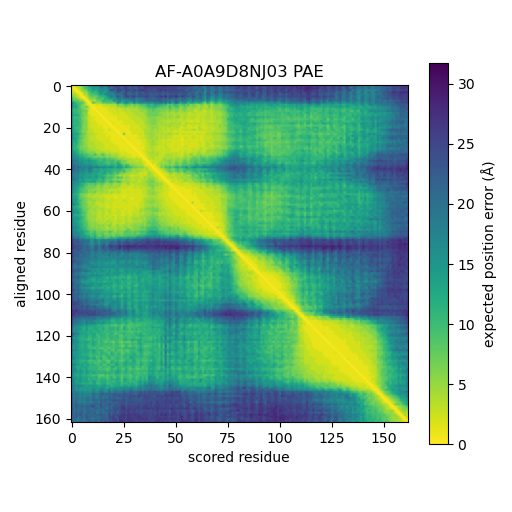 A CA 1
ATOM 840 C C . ALA A 1 110 ? -8.630 -7.645 24.329 1.00 58.47 110 ALA A C 1
ATOM 842 O O . ALA A 1 110 ? -9.158 -8.197 23.361 1.00 58.47 110 ALA A O 1
ATOM 843 N N . GLY A 1 111 ? -7.556 -8.142 24.949 1.00 60.09 111 GLY A N 1
ATOM 844 C CA . GLY A 1 111 ? -6.541 -9.034 24.362 1.00 60.09 111 GLY A CA 1
ATOM 845 C C . GLY A 1 111 ? -6.956 -10.333 23.648 1.00 60.09 111 GLY A C 1
ATOM 846 O O . GLY A 1 111 ? -6.105 -10.925 22.991 1.00 60.09 111 GLY A O 1
ATOM 847 N N . GLU A 1 112 ? -8.214 -10.776 23.696 1.00 63.09 112 GLU A N 1
ATOM 848 C CA . GLU A 1 112 ? -8.659 -12.007 23.019 1.00 63.09 112 GLU A CA 1
ATOM 849 C C . GLU A 1 112 ? -8.756 -11.879 21.491 1.00 63.09 112 GLU A C 1
ATOM 851 O O . GLU A 1 112 ? -8.386 -12.806 20.775 1.00 63.09 112 GLU A O 1
ATOM 856 N N . LYS A 1 113 ? -9.179 -10.727 20.953 1.00 65.88 113 LYS A N 1
ATOM 857 C CA . LYS A 1 113 ? -9.385 -10.575 19.494 1.00 65.88 113 LYS A CA 1
ATOM 858 C C . LYS A 1 113 ? -8.111 -10.290 18.697 1.00 65.88 113 LYS A C 1
ATOM 860 O O . LYS A 1 113 ? -8.114 -10.405 17.473 1.00 65.88 113 LYS A O 1
ATOM 865 N N . LEU A 1 114 ? -7.014 -9.941 19.371 1.00 71.44 114 LEU A N 1
ATOM 866 C CA . LEU A 1 114 ? -5.730 -9.672 18.715 1.00 71.44 114 LEU A CA 1
ATOM 867 C C . LEU A 1 114 ? -5.196 -10.906 17.984 1.00 71.44 114 LEU A C 1
ATOM 869 O O . LEU A 1 114 ? -4.631 -10.775 16.900 1.00 71.44 114 LEU A O 1
ATOM 873 N N . ARG A 1 115 ? -5.406 -12.103 18.543 1.00 71.12 115 ARG A N 1
ATOM 874 C CA . ARG A 1 115 ? -4.910 -13.346 17.945 1.00 71.12 115 ARG A CA 1
ATOM 875 C C . ARG A 1 115 ? -5.546 -13.609 16.580 1.00 71.12 115 ARG A C 1
ATOM 877 O O . ARG A 1 115 ? -4.819 -13.898 15.634 1.00 71.12 11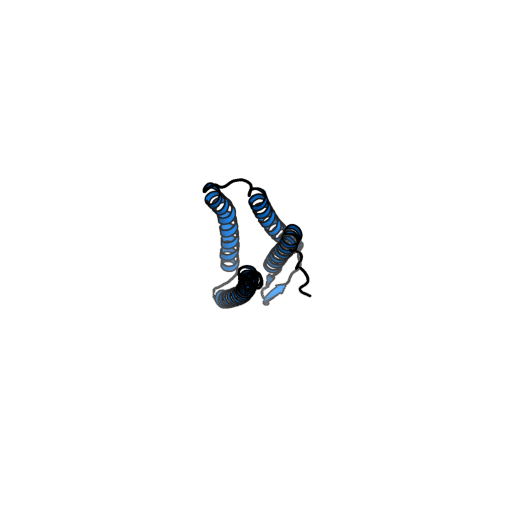5 ARG A O 1
ATOM 884 N N . ASP A 1 116 ? -6.857 -13.431 16.459 1.00 72.12 116 ASP A N 1
ATOM 885 C CA . ASP A 1 116 ? -7.579 -13.647 15.198 1.00 72.12 116 ASP A CA 1
ATOM 886 C C . ASP A 1 116 ? -7.164 -12.635 14.125 1.00 72.12 116 ASP A C 1
ATOM 888 O O . ASP A 1 116 ? -6.967 -12.996 12.964 1.00 72.12 116 ASP A O 1
ATOM 892 N N . ILE A 1 117 ? -6.945 -11.376 14.522 1.00 71.81 117 ILE A N 1
ATOM 893 C CA . ILE A 1 117 ? -6.452 -10.324 13.624 1.00 71.81 117 ILE A CA 1
ATOM 894 C C . ILE A 1 117 ? -5.047 -10.668 13.113 1.00 71.81 117 ILE A C 1
ATOM 896 O O . ILE A 1 117 ? -4.784 -10.560 11.916 1.00 71.81 117 ILE A O 1
ATOM 900 N N . ILE A 1 118 ? -4.148 -11.111 13.999 1.00 74.88 118 ILE A N 1
ATOM 901 C CA . ILE A 1 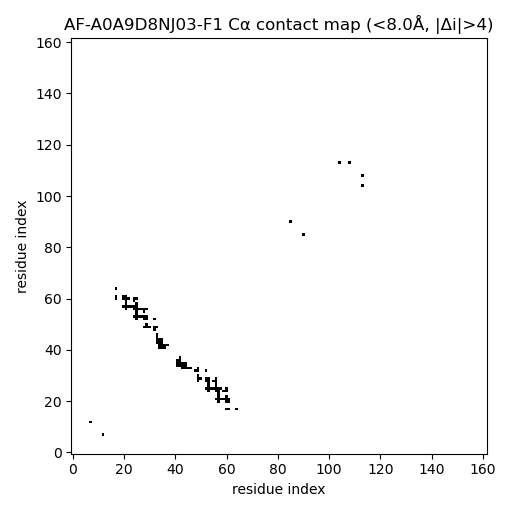118 ? -2.784 -11.509 13.624 1.00 74.88 118 ILE A CA 1
ATOM 902 C C . ILE A 1 118 ? -2.818 -12.698 12.660 1.00 74.88 118 ILE A C 1
ATOM 904 O O . ILE A 1 118 ? -2.112 -12.683 11.654 1.00 74.88 118 ILE A O 1
ATOM 908 N N . VAL A 1 119 ? -3.655 -13.705 12.924 1.00 77.50 119 VAL A N 1
ATOM 909 C CA . VAL A 1 119 ? -3.795 -14.868 12.037 1.00 77.50 119 VAL A CA 1
ATOM 910 C C . VAL A 1 119 ? -4.302 -14.440 10.661 1.00 77.50 119 VAL A C 1
ATOM 912 O O . VAL A 1 119 ? -3.698 -14.811 9.655 1.00 77.50 119 VAL A O 1
ATOM 915 N N . GLY A 1 120 ? -5.351 -13.615 10.603 1.00 75.88 120 GLY A N 1
ATOM 916 C CA . GLY A 1 120 ? -5.874 -13.083 9.343 1.00 75.88 120 GLY A CA 1
ATOM 917 C C . GLY A 1 120 ? -4.826 -12.284 8.563 1.00 75.88 120 GLY A C 1
ATOM 918 O O . GLY A 1 120 ? -4.683 -12.467 7.354 1.00 75.88 120 GLY A O 1
ATOM 919 N N . LEU A 1 121 ? -4.035 -11.459 9.254 1.00 77.44 121 LEU A N 1
ATOM 920 C CA . LEU A 1 121 ? -2.952 -10.683 8.649 1.00 77.44 121 LEU A CA 1
ATOM 921 C C . LEU A 1 121 ? -1.844 -11.573 8.078 1.00 77.44 121 LEU A C 1
ATOM 923 O O . LEU A 1 121 ? -1.387 -11.339 6.957 1.00 77.44 121 LEU A O 1
ATOM 927 N N . ILE A 1 122 ? -1.413 -12.593 8.826 1.00 75.62 122 ILE A N 1
ATOM 928 C CA . ILE A 1 122 ? -0.407 -13.555 8.359 1.00 75.62 122 ILE A CA 1
ATOM 929 C C . ILE A 1 122 ? -0.925 -14.272 7.109 1.00 75.62 122 ILE A C 1
ATOM 931 O O . ILE A 1 122 ? -0.205 -14.360 6.115 1.00 75.62 122 ILE A O 1
ATOM 935 N N . LEU A 1 123 ? -2.184 -14.720 7.125 1.00 80.25 123 LEU A N 1
ATOM 936 C CA . LEU A 1 123 ? -2.793 -15.421 5.997 1.00 80.25 123 LEU A CA 1
ATOM 937 C C . LEU A 1 123 ? -2.869 -14.535 4.747 1.00 80.25 123 LEU A C 1
ATOM 939 O O . LEU A 1 123 ? -2.492 -14.963 3.657 1.00 80.25 123 LEU A O 1
ATOM 943 N N . ALA A 1 124 ? -3.305 -13.283 4.909 1.00 77.69 124 ALA A N 1
ATOM 944 C CA . ALA A 1 124 ? -3.372 -12.314 3.821 1.00 77.69 124 ALA A CA 1
ATOM 945 C C . ALA A 1 124 ? -1.978 -12.004 3.254 1.00 77.69 124 ALA A C 1
ATOM 947 O O . ALA A 1 124 ? -1.797 -11.959 2.038 1.00 77.69 124 ALA A O 1
ATOM 948 N N . THR A 1 125 ? -0.978 -11.852 4.126 1.00 78.88 125 THR A N 1
ATOM 949 C CA . THR A 1 125 ? 0.416 -11.606 3.728 1.00 78.88 125 THR A CA 1
ATOM 950 C C . THR A 1 125 ? 0.980 -12.783 2.937 1.00 78.88 125 THR A C 1
ATOM 952 O O . THR A 1 125 ? 1.605 -12.578 1.898 1.00 78.88 125 THR A O 1
ATOM 955 N N . LEU A 1 126 ? 0.719 -14.018 3.377 1.00 81.00 126 LEU A N 1
ATOM 956 C CA . LEU A 1 126 ? 1.116 -15.223 2.649 1.00 81.00 126 LEU A CA 1
ATOM 957 C C . LEU A 1 126 ? 0.438 -15.300 1.279 1.00 81.00 126 LEU A C 1
ATOM 959 O O . LEU A 1 126 ? 1.116 -15.536 0.282 1.00 81.00 126 LEU A O 1
ATOM 963 N N . ALA A 1 127 ? -0.869 -15.043 1.206 1.00 82.31 127 ALA A N 1
ATOM 964 C CA . ALA A 1 127 ? -1.607 -15.055 -0.054 1.00 82.31 127 ALA A CA 1
ATOM 965 C C . ALA A 1 127 ? -1.062 -14.014 -1.050 1.00 82.31 127 ALA A C 1
ATOM 967 O O . ALA A 1 127 ? -0.784 -14.344 -2.203 1.00 82.31 127 ALA A O 1
ATOM 968 N N . LEU A 1 128 ? -0.832 -12.777 -0.597 1.00 79.06 128 LEU A N 1
ATOM 969 C CA . LEU A 1 128 ? -0.218 -11.728 -1.417 1.00 79.06 128 LEU A CA 1
ATOM 970 C C . LEU A 1 128 ? 1.214 -12.088 -1.832 1.00 79.06 128 LEU A C 1
ATOM 972 O O . LEU A 1 128 ? 1.599 -11.836 -2.973 1.00 79.06 128 LEU A O 1
ATOM 976 N N . GLY A 1 129 ? 1.982 -12.719 -0.941 1.00 83.44 129 GLY A N 1
ATOM 977 C CA . GLY A 1 129 ? 3.321 -13.224 -1.236 1.00 83.44 129 GLY A CA 1
ATOM 978 C C . GLY A 1 129 ? 3.321 -14.265 -2.355 1.00 83.44 129 GLY A C 1
ATOM 979 O O . GLY A 1 129 ? 4.131 -14.169 -3.275 1.00 83.44 129 GLY A O 1
ATOM 980 N N . VAL A 1 130 ? 2.375 -15.209 -2.335 1.00 88.12 130 VAL A N 1
ATOM 981 C CA . VAL A 1 130 ? 2.212 -16.221 -3.393 1.00 88.12 130 VAL A CA 1
ATOM 982 C C . VAL A 1 130 ? 1.870 -15.570 -4.734 1.00 88.12 130 VAL A C 1
ATOM 984 O O . VAL A 1 130 ? 2.486 -15.904 -5.746 1.00 88.12 130 VAL A O 1
ATOM 987 N N . VAL A 1 131 ? 0.939 -14.611 -4.755 1.00 82.00 131 VAL A N 1
ATOM 988 C CA . VAL A 1 131 ? 0.568 -13.886 -5.984 1.00 82.00 131 VAL A CA 1
ATOM 989 C C . VAL A 1 131 ? 1.754 -13.088 -6.532 1.00 82.00 131 VAL A C 1
ATOM 991 O O . VAL A 1 131 ? 2.056 -13.169 -7.724 1.00 82.00 131 VAL A O 1
ATOM 994 N N . GLY A 1 132 ? 2.466 -12.361 -5.667 1.00 81.06 132 GLY A N 1
ATOM 995 C CA . GLY A 1 132 ? 3.663 -11.612 -6.049 1.00 81.06 132 GLY A CA 1
ATOM 996 C C . GLY A 1 132 ? 4.765 -12.519 -6.599 1.00 81.06 132 GLY A C 1
ATOM 997 O O . GLY A 1 132 ? 5.366 -12.211 -7.628 1.00 81.06 132 GLY A O 1
ATOM 998 N N . PHE A 1 133 ? 4.982 -13.676 -5.968 1.00 88.12 133 PHE A N 1
ATOM 999 C CA . PHE A 1 133 ? 5.935 -14.681 -6.433 1.00 88.12 133 PHE A CA 1
ATOM 1000 C C . PHE A 1 133 ? 5.551 -15.256 -7.802 1.00 88.12 133 PHE A C 1
ATOM 1002 O O . PHE A 1 133 ? 6.406 -15.365 -8.681 1.00 88.12 133 PHE A O 1
ATOM 1009 N N . ALA A 1 134 ? 4.272 -15.576 -8.016 1.00 86.44 134 ALA A N 1
ATOM 1010 C CA . ALA A 1 134 ? 3.780 -16.068 -9.300 1.00 86.44 134 ALA A CA 1
ATOM 1011 C C . ALA A 1 134 ? 3.989 -15.034 -10.418 1.00 86.44 134 ALA A C 1
ATOM 1013 O O . ALA A 1 134 ? 4.496 -15.369 -11.488 1.00 86.44 134 ALA A O 1
ATOM 1014 N N . MET A 1 135 ? 3.678 -13.763 -10.154 1.00 83.12 135 MET A N 1
ATOM 1015 C CA . MET A 1 135 ? 3.871 -12.680 -11.119 1.00 83.12 135 MET A CA 1
ATOM 1016 C C . MET A 1 135 ? 5.358 -12.461 -11.442 1.00 83.12 135 MET A C 1
ATOM 1018 O O . MET A 1 135 ? 5.727 -12.346 -12.611 1.00 83.12 135 MET A O 1
ATOM 1022 N N . TRP A 1 136 ? 6.229 -12.489 -10.427 1.00 88.38 136 TRP A N 1
ATOM 1023 C CA . TRP A 1 136 ? 7.682 -12.434 -10.615 1.00 88.38 136 TRP A CA 1
ATOM 1024 C C . TRP A 1 136 ? 8.198 -13.603 -11.462 1.00 88.38 136 TRP A C 1
ATOM 1026 O O . TRP A 1 136 ? 9.012 -13.403 -12.364 1.00 88.38 136 TRP A O 1
ATOM 1036 N N . ARG A 1 137 ? 7.684 -14.816 -11.224 1.00 91.50 137 ARG A N 1
ATOM 1037 C CA . ARG A 1 137 ? 8.036 -16.011 -12.000 1.00 91.50 137 ARG A CA 1
ATOM 1038 C C . ARG A 1 137 ? 7.684 -15.838 -13.479 1.00 91.50 137 ARG A C 1
ATOM 1040 O O . ARG A 1 137 ? 8.518 -16.161 -14.319 1.00 91.50 137 ARG A O 1
ATOM 1047 N N . VAL A 1 138 ? 6.495 -15.313 -13.788 1.00 89.06 138 VAL A N 1
ATOM 1048 C CA . VAL A 1 138 ? 6.047 -15.054 -15.169 1.00 89.06 138 VAL A CA 1
ATOM 1049 C C . VAL A 1 138 ? 6.958 -14.043 -15.862 1.00 89.06 138 VAL A C 1
ATOM 1051 O O . VAL A 1 138 ? 7.413 -14.301 -16.971 1.00 89.06 138 VAL A O 1
ATOM 1054 N N . ILE A 1 139 ? 7.284 -12.928 -15.202 1.00 85.19 139 ILE A N 1
ATOM 1055 C CA . ILE A 1 139 ? 8.196 -11.915 -15.761 1.00 85.19 139 ILE A CA 1
ATOM 1056 C C . ILE A 1 139 ? 9.576 -12.521 -16.032 1.00 85.19 139 ILE A C 1
ATOM 1058 O O . ILE A 1 139 ? 10.156 -12.285 -17.088 1.00 85.19 139 ILE A O 1
ATOM 1062 N N . LYS A 1 140 ? 10.089 -13.337 -15.102 1.00 86.25 140 LYS A N 1
ATOM 1063 C CA . LYS A 1 140 ? 11.377 -14.013 -15.270 1.00 86.25 140 LYS A CA 1
ATOM 1064 C C . LYS A 1 140 ? 11.382 -14.923 -16.503 1.00 86.25 140 LYS A C 1
ATOM 1066 O O . LYS A 1 140 ? 12.311 -14.838 -17.295 1.00 86.25 140 LYS A O 1
ATOM 1071 N N . PHE A 1 141 ? 10.334 -15.726 -16.690 1.00 87.00 141 PHE A N 1
ATOM 1072 C CA . PHE A 1 141 ? 10.201 -16.584 -17.872 1.00 87.00 141 PHE A CA 1
ATOM 1073 C C . PHE A 1 141 ? 10.146 -15.782 -19.177 1.00 87.00 141 PHE A C 1
ATOM 1075 O O . PHE A 1 141 ? 10.816 -16.134 -20.141 1.00 87.00 141 PHE A O 1
ATOM 1082 N N . LEU A 1 142 ? 9.400 -14.674 -19.202 1.00 84.12 142 LEU A N 1
ATOM 1083 C CA . LEU A 1 142 ? 9.313 -13.820 -20.390 1.00 84.12 142 LEU A CA 1
ATOM 1084 C C . LEU A 1 142 ? 10.655 -13.164 -20.750 1.00 84.12 142 LEU A C 1
ATOM 1086 O O . LEU A 1 142 ? 10.913 -12.918 -21.925 1.00 84.12 142 LEU A O 1
ATOM 1090 N N . ASN A 1 143 ? 11.507 -12.873 -19.766 1.00 83.44 143 ASN A N 1
ATOM 1091 C CA . ASN A 1 143 ? 12.831 -12.303 -20.016 1.00 83.44 143 ASN A CA 1
ATOM 1092 C C . ASN A 1 143 ? 13.822 -13.352 -20.547 1.00 83.44 143 ASN A C 1
ATOM 1094 O O . ASN A 1 143 ? 14.562 -13.049 -21.479 1.00 83.44 143 ASN A O 1
ATOM 1098 N N . GLU A 1 144 ? 13.792 -14.580 -20.016 1.00 82.88 144 GLU A N 1
ATOM 1099 C CA . GLU A 1 144 ? 14.654 -15.687 -20.468 1.00 82.88 144 GLU A CA 1
ATOM 1100 C C . GLU A 1 144 ? 14.427 -16.028 -21.958 1.00 82.88 144 GLU A C 1
ATOM 1102 O O . GLU A 1 144 ? 15.386 -16.290 -22.683 1.00 82.88 144 GLU A O 1
ATOM 1107 N N . ASP A 1 145 ? 13.186 -15.932 -22.448 1.00 78.50 145 ASP A N 1
ATOM 1108 C CA . ASP A 1 145 ? 12.847 -16.169 -23.862 1.00 78.50 145 ASP A CA 1
ATOM 1109 C C . ASP A 1 145 ? 13.358 -15.078 -24.822 1.00 78.50 145 ASP A C 1
ATOM 1111 O O . ASP A 1 145 ? 13.505 -15.326 -26.021 1.00 78.50 145 ASP A O 1
ATOM 1115 N N . ASN A 1 146 ? 13.599 -13.861 -24.324 1.00 73.75 146 ASN A N 1
ATOM 1116 C CA . ASN A 1 146 ? 14.080 -12.739 -25.135 1.00 73.75 146 ASN A CA 1
ATOM 1117 C C . ASN A 1 146 ? 15.614 -12.671 -25.202 1.00 73.75 146 ASN A C 1
ATOM 1119 O O . ASN A 1 146 ? 16.155 -12.102 -26.149 1.00 73.75 146 ASN A O 1
ATOM 1123 N N . GLU A 1 147 ? 16.317 -13.243 -24.220 1.00 75.81 147 GLU A N 1
ATOM 1124 C CA . GLU A 1 147 ? 17.780 -13.159 -24.101 1.00 75.81 147 GLU A CA 1
ATOM 112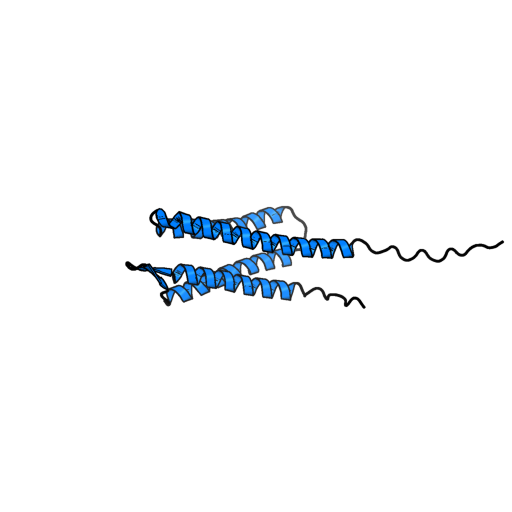5 C C . GLU A 1 147 ? 18.525 -14.234 -24.912 1.00 75.81 147 GLU A C 1
ATOM 1127 O O . GLU A 1 147 ? 19.738 -14.150 -25.082 1.00 75.81 147 GLU A O 1
ATOM 1132 N N . ASN A 1 148 ? 17.804 -15.202 -25.491 1.00 68.44 148 ASN A N 1
ATOM 1133 C CA . ASN A 1 148 ? 18.357 -16.224 -26.382 1.00 68.44 148 ASN A CA 1
ATOM 1134 C C . ASN A 1 148 ? 17.890 -16.005 -27.838 1.00 68.44 148 ASN A C 1
ATOM 1136 O O . ASN A 1 148 ? 17.069 -16.770 -28.360 1.00 68.44 148 ASN A O 1
ATOM 1140 N N . PRO A 1 149 ? 18.371 -14.957 -28.537 1.00 65.06 149 PRO A N 1
ATOM 1141 C CA . PRO A 1 149 ? 18.205 -14.886 -29.975 1.00 65.06 149 PRO A CA 1
ATOM 1142 C C . PRO A 1 149 ? 19.000 -16.050 -30.561 1.00 65.06 149 PRO A C 1
ATOM 1144 O O . PRO A 1 149 ? 20.230 -16.049 -30.513 1.00 65.06 149 PRO A O 1
ATOM 1147 N N . ASN A 1 150 ? 18.300 -17.063 -31.082 1.00 74.19 150 ASN A N 1
ATOM 1148 C CA . ASN A 1 150 ? 18.931 -18.096 -31.898 1.00 74.19 150 ASN A CA 1
ATOM 1149 C C . ASN A 1 150 ? 19.886 -17.390 -32.869 1.00 74.19 150 ASN A C 1
ATOM 1151 O O . ASN A 1 150 ? 19.420 -16.502 -33.599 1.00 74.19 150 ASN A O 1
ATOM 1155 N N . PRO A 1 151 ? 21.193 -17.715 -32.861 1.00 71.75 151 PRO A N 1
ATOM 1156 C CA . PRO A 1 151 ? 22.108 -17.113 -33.810 1.00 71.75 151 PRO A CA 1
ATOM 1157 C C . PRO A 1 151 ? 21.533 -17.348 -35.210 1.00 71.75 151 PRO A C 1
ATOM 1159 O O . PRO A 1 151 ? 20.980 -18.429 -35.461 1.00 71.75 151 PRO A O 1
ATOM 1162 N N . PRO A 1 152 ? 21.576 -16.336 -36.096 1.00 73.50 152 PRO A N 1
ATOM 1163 C CA . PRO A 1 152 ? 21.061 -16.493 -37.446 1.00 73.50 152 PRO A CA 1
ATOM 1164 C C . PRO A 1 152 ? 21.678 -17.760 -38.044 1.00 73.50 152 PRO A C 1
ATOM 1166 O O . PRO A 1 152 ? 22.865 -18.003 -37.797 1.00 73.50 152 PRO A O 1
ATOM 1169 N N . PRO A 1 153 ? 20.892 -18.584 -38.766 1.00 76.50 153 PRO A N 1
ATOM 1170 C CA . PRO A 1 153 ? 21.403 -19.803 -39.375 1.00 76.50 153 PRO A CA 1
ATOM 1171 C C . PRO A 1 153 ? 22.665 -19.425 -40.137 1.00 76.50 153 PRO A C 1
ATOM 1173 O O . PRO A 1 153 ? 22.612 -18.570 -41.026 1.00 76.50 153 PRO A O 1
ATOM 1176 N N . SER A 1 154 ? 23.803 -19.971 -39.701 1.00 77.50 154 SER A N 1
ATOM 1177 C CA . SER A 1 154 ? 25.096 -19.718 -40.317 1.00 77.50 154 SER A CA 1
ATOM 1178 C C . SER A 1 154 ? 24.913 -19.919 -41.812 1.00 77.50 154 SER A C 1
ATOM 1180 O O . SER A 1 154 ? 24.411 -20.964 -42.237 1.00 77.50 154 SER A O 1
ATOM 1182 N N . ALA A 1 155 ? 25.212 -18.871 -42.587 1.00 74.56 155 ALA A N 1
ATOM 1183 C CA . ALA A 1 155 ? 25.031 -18.892 -44.029 1.00 74.56 155 ALA A CA 1
ATOM 1184 C C . ALA A 1 155 ? 25.643 -20.188 -44.583 1.00 74.56 155 ALA A C 1
ATOM 1186 O O . ALA A 1 155 ? 26.707 -20.591 -44.096 1.00 74.56 155 ALA A O 1
ATOM 1187 N N . PRO A 1 156 ? 24.966 -20.867 -45.530 1.00 74.00 156 PRO A N 1
ATOM 1188 C CA . PRO A 1 156 ? 25.459 -22.117 -46.086 1.00 74.00 156 PRO A CA 1
ATOM 1189 C C . PRO A 1 156 ? 26.892 -21.876 -46.541 1.00 74.00 156 PRO A C 1
ATOM 1191 O O . PRO A 1 156 ? 27.125 -21.006 -47.379 1.00 74.00 156 PRO A O 1
ATOM 1194 N N . SER A 1 157 ? 27.843 -22.581 -45.919 1.00 72.06 157 SER A N 1
ATOM 1195 C CA . SER A 1 157 ? 29.248 -22.497 -46.292 1.00 72.06 157 SER A CA 1
ATOM 1196 C C . SER A 1 157 ? 29.302 -22.778 -47.784 1.00 72.06 157 SER A C 1
ATOM 1198 O O . SER A 1 157 ? 28.975 -23.893 -48.201 1.00 72.06 157 SER A O 1
ATOM 1200 N N . THR A 1 158 ? 29.627 -21.761 -48.580 1.00 70.00 158 THR A N 1
ATOM 1201 C CA . THR A 1 158 ? 29.985 -21.940 -49.980 1.00 70.00 158 THR A CA 1
ATOM 1202 C C . THR A 1 158 ? 31.155 -22.899 -49.967 1.00 70.00 158 THR A C 1
ATOM 1204 O O . THR A 1 158 ? 32.259 -22.564 -49.549 1.00 70.00 158 THR A O 1
ATOM 1207 N N . ARG A 1 159 ? 30.825 -24.152 -50.257 1.00 73.62 159 ARG A N 1
ATOM 1208 C CA . ARG A 1 159 ? 31.752 -25.248 -50.417 1.00 73.62 159 ARG A CA 1
ATOM 1209 C C . ARG A 1 159 ? 32.562 -24.863 -51.644 1.00 73.62 159 ARG A C 1
ATOM 1211 O O . ARG A 1 159 ? 32.021 -24.861 -52.746 1.00 73.62 159 ARG A O 1
ATOM 1218 N N . ASP A 1 160 ? 33.792 -24.420 -51.419 1.00 69.19 160 ASP A N 1
ATOM 1219 C CA . ASP A 1 160 ? 34.777 -24.257 -52.478 1.00 69.19 160 ASP A CA 1
ATOM 1220 C C . ASP A 1 160 ? 35.102 -25.668 -52.977 1.00 69.19 160 ASP A C 1
ATOM 1222 O O . ASP A 1 160 ? 35.964 -26.362 -52.434 1.00 69.19 160 ASP A O 1
ATOM 1226 N N . ASP A 1 161 ? 34.303 -26.137 -53.934 1.00 68.69 161 ASP A N 1
ATOM 1227 C CA . ASP A 1 161 ? 34.609 -27.342 -54.687 1.00 68.69 161 ASP A CA 1
ATOM 1228 C C . ASP A 1 161 ? 35.710 -26.989 -55.720 1.00 68.69 161 ASP A C 1
ATOM 1230 O O . ASP A 1 161 ? 35.632 -25.926 -56.346 1.00 68.69 161 ASP A O 1
ATOM 1234 N N . PRO A 1 162 ? 36.760 -27.828 -55.832 1.00 74.00 162 PRO A N 1
ATOM 1235 C CA . PRO A 1 162 ? 38.028 -27.522 -56.507 1.00 74.00 162 PRO A CA 1
ATOM 1236 C C . PRO A 1 162 ? 37.972 -27.488 -58.040 1.00 74.00 162 PRO A C 1
ATOM 1238 O O . PRO A 1 162 ? 37.125 -28.195 -58.635 1.00 74.00 162 PRO A O 1
#

Solvent-accessible surface area (backbone atoms only — not comparable to full-atom values): 9358 Å² total; per-residue (Å²): 136,83,75,81,78,71,75,74,51,67,66,59,55,50,50,51,52,37,52,53,40,14,50,51,35,10,52,49,34,19,52,62,59,18,53,38,85,47,101,90,43,81,43,82,50,93,44,78,62,21,55,51,33,18,52,52,24,24,49,51,31,44,53,53,44,54,53,50,51,54,57,63,74,54,72,85,65,94,61,82,66,54,62,53,52,50,47,67,59,47,47,57,53,51,49,49,52,49,48,53,63,55,52,53,55,66,75,72,45,72,78,75,57,52,56,59,52,51,50,54,50,52,51,51,50,51,53,52,49,51,53,51,50,52,53,51,51,52,54,51,54,60,48,59,65,66,74,59,71,74,74,73,80,75,72,79,75,79,73,82,75,132